Protein AF-A0A935I856-F1 (afdb_monomer_lite)

Structure (mmCIF, N/CA/C/O backbone):
data_AF-A0A935I856-F1
#
_entry.id   AF-A0A935I856-F1
#
loop_
_atom_site.group_PDB
_atom_site.id
_atom_site.type_symbol
_atom_site.label_atom_id
_atom_site.label_alt_id
_atom_site.label_comp_id
_atom_site.label_asym_id
_atom_site.label_entity_id
_atom_site.label_seq_id
_atom_site.pdbx_PDB_ins_code
_atom_site.Cartn_x
_atom_site.Cartn_y
_atom_site.Cartn_z
_atom_site.occupancy
_atom_site.B_iso_or_equiv
_atom_site.auth_seq_id
_atom_site.auth_comp_id
_atom_site.auth_asym_id
_atom_site.auth_atom_id
_atom_site.pdbx_PDB_model_num
ATOM 1 N N . MET A 1 1 ? -19.993 -9.931 14.550 1.00 61.91 1 MET A N 1
ATOM 2 C CA . MET A 1 1 ? -19.886 -9.521 13.126 1.00 61.91 1 MET A CA 1
ATOM 3 C C . MET A 1 1 ? -20.316 -8.081 12.845 1.00 61.91 1 MET A C 1
ATOM 5 O O . MET A 1 1 ? -19.544 -7.382 12.207 1.00 61.91 1 MET A O 1
ATOM 9 N N . LYS A 1 2 ? -21.487 -7.603 13.307 1.00 73.06 2 LYS A N 1
ATOM 10 C CA . LYS A 1 2 ? -21.987 -6.245 12.977 1.00 73.06 2 LYS A CA 1
ATOM 11 C C . LYS A 1 2 ? -21.008 -5.102 13.319 1.00 73.06 2 LYS A C 1
ATOM 13 O O . LYS A 1 2 ? -20.866 -4.180 12.529 1.00 73.06 2 LYS A O 1
ATOM 18 N N . ILE A 1 3 ? -20.292 -5.204 14.443 1.00 73.81 3 ILE A N 1
ATOM 19 C CA . ILE A 1 3 ? -19.313 -4.195 14.895 1.00 73.81 3 ILE A CA 1
ATOM 20 C C . ILE A 1 3 ? -18.098 -4.112 13.953 1.00 73.81 3 ILE A C 1
ATOM 22 O O . ILE A 1 3 ? -17.678 -3.019 13.595 1.00 73.81 3 ILE A O 1
ATOM 26 N N . LEU A 1 4 ? -17.578 -5.253 13.487 1.00 74.06 4 LEU A N 1
ATOM 27 C CA . LEU A 1 4 ? -16.423 -5.309 12.580 1.00 74.06 4 LEU A CA 1
ATOM 28 C C . LEU A 1 4 ? -16.731 -4.661 11.223 1.00 74.06 4 LEU A C 1
ATOM 30 O O . LEU A 1 4 ? -15.945 -3.871 10.716 1.00 74.06 4 LEU A O 1
ATOM 34 N N . ILE A 1 5 ? -17.918 -4.928 10.674 1.00 76.44 5 ILE A N 1
ATOM 35 C CA . ILE A 1 5 ? -18.375 -4.311 9.419 1.00 76.44 5 ILE A CA 1
ATOM 36 C C . ILE A 1 5 ? -18.589 -2.800 9.596 1.00 76.44 5 ILE A C 1
ATOM 38 O O . ILE A 1 5 ? -18.260 -2.024 8.702 1.00 76.44 5 ILE A O 1
ATOM 42 N N . ALA A 1 6 ? -19.108 -2.366 10.749 1.00 75.31 6 ALA A N 1
ATOM 43 C CA . ALA A 1 6 ? -19.283 -0.946 11.048 1.00 75.31 6 ALA A CA 1
ATOM 44 C C . ALA A 1 6 ? -17.940 -0.201 11.154 1.00 75.31 6 ALA A C 1
ATOM 46 O O . ALA A 1 6 ? -17.828 0.909 10.636 1.00 75.31 6 ALA A O 1
ATOM 47 N N . LEU A 1 7 ? -16.923 -0.824 11.761 1.00 74.62 7 LEU A N 1
ATOM 48 C CA . LEU A 1 7 ? -15.560 -0.285 11.839 1.00 74.62 7 LEU A CA 1
ATOM 49 C C . LEU A 1 7 ? -14.934 -0.133 10.449 1.00 74.62 7 LEU A C 1
ATOM 51 O O . LEU A 1 7 ? -14.500 0.960 10.102 1.00 74.62 7 LEU A O 1
ATOM 55 N N . ILE A 1 8 ? -14.992 -1.178 9.618 1.00 76.50 8 ILE A N 1
ATOM 56 C CA . ILE A 1 8 ? -14.474 -1.118 8.242 1.00 76.50 8 ILE A CA 1
ATOM 57 C C . ILE A 1 8 ? -15.195 -0.027 7.445 1.00 76.50 8 ILE A C 1
ATOM 59 O O . ILE A 1 8 ? -14.562 0.763 6.752 1.00 76.50 8 ILE A O 1
ATOM 63 N N . ARG A 1 9 ? -16.527 0.065 7.564 1.00 78.38 9 ARG A N 1
ATOM 64 C CA . ARG A 1 9 ? -17.304 1.100 6.870 1.00 78.38 9 ARG A CA 1
ATOM 65 C C . ARG A 1 9 ? -16.917 2.507 7.327 1.00 78.38 9 ARG A C 1
ATOM 67 O O . ARG A 1 9 ? -16.874 3.404 6.488 1.00 78.38 9 ARG A O 1
ATOM 74 N N . LYS A 1 10 ? -16.651 2.701 8.625 1.00 80.81 10 LYS A N 1
ATOM 75 C CA . LYS A 1 10 ? -16.148 3.973 9.161 1.00 80.81 10 LYS A CA 1
ATOM 76 C C . LYS A 1 10 ? -14.832 4.335 8.482 1.00 80.81 10 LYS A C 1
ATOM 78 O O . LYS A 1 10 ? -14.742 5.438 7.958 1.00 80.81 10 LYS A O 1
ATOM 83 N N . ASP A 1 11 ? -13.869 3.418 8.466 1.00 76.19 11 ASP A N 1
ATOM 84 C CA . ASP A 1 11 ? -12.533 3.674 7.916 1.00 76.19 11 ASP A CA 1
ATOM 85 C C . ASP A 1 11 ? -12.591 3.962 6.403 1.00 76.19 11 ASP A C 1
ATOM 87 O O . ASP A 1 11 ? -12.010 4.940 5.943 1.00 76.19 11 ASP A O 1
ATOM 91 N N . VAL A 1 12 ? -13.414 3.229 5.641 1.00 77.56 12 VAL A N 1
ATOM 92 C CA . VAL A 1 12 ? -13.645 3.500 4.206 1.00 77.56 12 VAL A CA 1
ATOM 93 C C . VAL A 1 12 ? -14.271 4.878 3.963 1.00 77.56 12 VAL A C 1
ATOM 95 O O . VAL A 1 12 ? -13.839 5.609 3.073 1.00 77.56 12 VAL A O 1
ATOM 98 N N . LEU A 1 13 ? -15.295 5.251 4.738 1.00 78.12 13 LEU A N 1
ATOM 99 C CA . LEU A 1 13 ? -15.918 6.577 4.634 1.00 78.12 13 LEU A CA 1
ATOM 100 C C . LEU A 1 13 ? -14.933 7.692 4.983 1.00 78.12 13 LEU A C 1
ATOM 102 O O . LEU A 1 13 ? -15.024 8.780 4.418 1.00 78.12 13 LEU A O 1
ATOM 106 N N . PHE A 1 14 ? -14.033 7.440 5.928 1.00 71.75 14 PHE A N 1
ATOM 107 C CA . PHE A 1 14 ? -13.046 8.417 6.359 1.00 71.75 14 PHE A CA 1
ATOM 108 C C . PHE A 1 14 ? -12.005 8.666 5.271 1.00 71.75 14 PHE A C 1
ATOM 110 O O . PHE A 1 14 ? -11.821 9.813 4.864 1.00 71.75 14 PHE A O 1
ATOM 117 N N . GLU A 1 15 ? -11.441 7.589 4.722 1.00 75.12 15 GLU A N 1
ATOM 118 C CA . GLU A 1 15 ? -10.492 7.642 3.609 1.00 75.12 15 GLU A CA 1
ATOM 119 C C . GLU A 1 15 ? -11.095 8.406 2.422 1.00 75.12 15 GLU A C 1
ATOM 121 O O . GLU A 1 15 ? -10.505 9.355 1.913 1.00 75.12 15 GLU A O 1
ATOM 126 N N . TRP A 1 16 ? -12.338 8.076 2.049 1.00 73.50 16 TRP A N 1
ATOM 127 C CA . TRP A 1 16 ? -13.034 8.730 0.938 1.00 73.50 16 TRP A CA 1
ATOM 128 C C . TRP A 1 16 ? -13.300 10.221 1.176 1.00 73.50 16 TRP A C 1
ATOM 130 O O . TRP A 1 16 ? -13.266 11.023 0.242 1.00 73.50 16 TRP A O 1
ATOM 14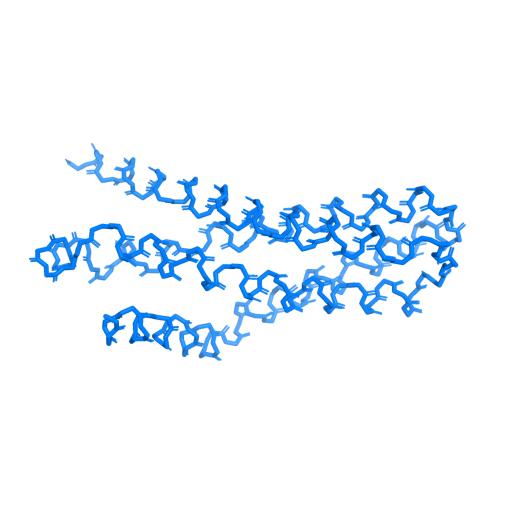0 N N . ARG A 1 17 ? -13.581 10.622 2.423 1.00 75.00 17 ARG A N 1
ATOM 141 C CA . ARG A 1 17 ? -13.775 12.040 2.769 1.00 75.00 17 ARG A CA 1
ATOM 142 C C . ARG A 1 17 ? -12.459 12.808 2.800 1.00 75.00 17 ARG A C 1
ATOM 144 O O . ARG A 1 17 ? -12.473 14.018 2.579 1.00 75.00 17 ARG A O 1
ATOM 151 N N . SER A 1 18 ? -11.341 12.129 3.029 1.00 69.88 18 SER A N 1
ATOM 152 C CA . SER A 1 18 ? -10.010 12.724 3.034 1.00 69.88 18 SER A CA 1
ATOM 153 C C . SER A 1 18 ? -9.384 12.744 1.635 1.00 69.88 18 SER A C 1
ATOM 155 O O . SER A 1 18 ? -8.297 12.218 1.392 1.00 69.88 18 SER A O 1
ATOM 157 N N . LEU A 1 19 ? -10.062 13.406 0.689 1.00 67.62 19 LEU A N 1
ATOM 158 C CA . LEU A 1 19 ? -9.598 13.537 -0.702 1.00 67.62 19 LEU A CA 1
ATOM 159 C C . LEU A 1 19 ? -8.172 14.100 -0.804 1.00 67.62 19 LEU A C 1
ATOM 161 O O . LEU A 1 19 ? -7.418 13.707 -1.690 1.00 67.62 19 LEU A O 1
ATOM 165 N N . TYR A 1 20 ? -7.777 14.970 0.130 1.00 71.19 20 TYR A N 1
ATOM 166 C CA . TYR A 1 20 ? -6.413 15.488 0.212 1.00 71.19 20 TYR A CA 1
ATOM 167 C C . TYR A 1 20 ? -5.380 14.371 0.442 1.00 71.19 20 TYR A C 1
ATOM 169 O O . TYR A 1 20 ? -4.360 14.317 -0.245 1.00 71.19 20 TYR A O 1
ATOM 177 N N . GLN A 1 21 ? -5.657 13.428 1.343 1.00 70.44 21 GLN A N 1
ATOM 178 C CA . GLN A 1 21 ? -4.727 12.343 1.666 1.00 70.44 21 GLN A CA 1
ATOM 179 C C . GLN A 1 21 ? -4.593 11.332 0.518 1.00 70.44 21 GLN A C 1
ATOM 181 O O . GLN A 1 21 ? -3.471 10.923 0.193 1.00 70.44 21 GLN A O 1
ATOM 186 N N . ILE A 1 22 ? -5.708 10.987 -0.137 1.00 76.56 22 ILE A N 1
ATOM 187 C CA . ILE A 1 22 ? -5.706 10.146 -1.344 1.00 76.56 22 ILE A CA 1
ATOM 188 C C . ILE A 1 22 ? -4.960 10.857 -2.480 1.00 76.56 22 ILE A C 1
ATOM 190 O O . ILE A 1 22 ? -4.157 10.233 -3.173 1.00 76.56 22 ILE A O 1
ATOM 194 N N . SER A 1 23 ? -5.165 12.167 -2.653 1.00 82.12 23 SER A N 1
ATOM 195 C CA . SER A 1 23 ? -4.476 12.934 -3.698 1.00 82.12 23 SER A CA 1
ATOM 196 C C . SER A 1 23 ? -2.954 12.935 -3.516 1.00 82.12 23 SER A C 1
ATOM 198 O O . SER A 1 23 ? -2.228 12.782 -4.497 1.00 82.12 23 SER A O 1
ATOM 200 N N . GLY A 1 24 ? -2.461 12.996 -2.272 1.00 84.31 24 GLY A N 1
ATOM 201 C CA . GLY A 1 24 ? -1.031 12.893 -1.971 1.00 84.31 24 GLY A CA 1
ATOM 202 C C . GLY A 1 24 ? -0.449 11.512 -2.288 1.00 84.31 24 GLY A C 1
ATOM 203 O O . GLY A 1 24 ? 0.648 11.420 -2.835 1.00 84.31 24 GLY A O 1
ATOM 204 N N . LEU A 1 25 ? -1.199 10.436 -2.017 1.00 85.88 25 LEU A N 1
ATOM 205 C CA . LEU A 1 25 ? -0.817 9.073 -2.410 1.00 85.88 25 LEU A CA 1
ATOM 206 C C . LEU A 1 25 ? -0.766 8.911 -3.932 1.00 85.88 25 LEU A C 1
ATOM 208 O O . LEU A 1 25 ? 0.189 8.343 -4.455 1.00 85.88 25 LEU A O 1
ATOM 212 N N . MET A 1 26 ? -1.757 9.441 -4.647 1.00 87.06 26 MET A N 1
ATOM 213 C CA . MET A 1 26 ? -1.774 9.405 -6.111 1.00 87.06 26 MET A CA 1
ATOM 214 C C . MET A 1 26 ? -0.614 10.199 -6.709 1.00 87.06 26 MET A C 1
ATOM 216 O O . MET A 1 26 ? 0.065 9.706 -7.608 1.00 87.06 26 MET A O 1
ATOM 220 N N . ALA A 1 27 ? -0.342 11.395 -6.181 1.00 89.31 27 ALA A N 1
ATOM 221 C CA . ALA A 1 27 ? 0.796 12.206 -6.599 1.00 89.31 27 ALA A CA 1
ATOM 222 C C . ALA A 1 27 ? 2.131 11.486 -6.347 1.00 89.31 27 ALA A C 1
ATOM 224 O O . ALA A 1 27 ? 3.005 11.511 -7.211 1.00 89.31 27 ALA A O 1
ATOM 225 N N . PHE A 1 28 ? 2.270 10.791 -5.212 1.00 90.31 28 PHE A N 1
ATOM 226 C CA . PHE A 1 28 ? 3.435 9.952 -4.924 1.00 90.31 28 PHE A CA 1
ATOM 227 C C . PH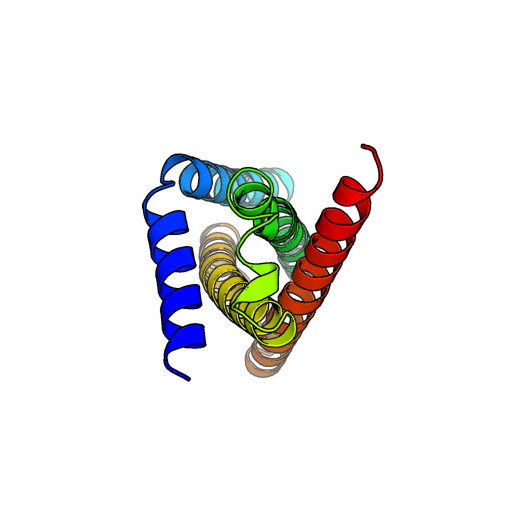E A 1 28 ? 3.594 8.820 -5.948 1.00 90.31 28 PHE A C 1
ATOM 229 O O . PHE A 1 28 ? 4.672 8.674 -6.521 1.00 90.31 28 PHE A O 1
ATOM 236 N N . LEU A 1 29 ? 2.528 8.055 -6.215 1.00 92.00 29 LEU A N 1
ATOM 237 C CA . LEU A 1 29 ? 2.556 6.933 -7.161 1.00 92.00 29 LEU A CA 1
ATOM 238 C C . LEU A 1 29 ? 2.924 7.388 -8.576 1.00 92.00 29 LEU A C 1
ATOM 240 O O . LEU A 1 29 ? 3.808 6.803 -9.202 1.00 92.00 29 LEU A O 1
ATOM 244 N N . LEU A 1 30 ? 2.280 8.452 -9.061 1.00 92.06 30 LEU A N 1
ATOM 245 C CA . LEU A 1 30 ? 2.560 9.025 -10.376 1.00 92.06 30 LEU A CA 1
ATOM 246 C C . LEU A 1 30 ? 3.971 9.608 -10.448 1.00 92.06 30 LEU A C 1
ATOM 248 O O . LEU A 1 30 ? 4.680 9.360 -11.419 1.00 92.06 30 LEU A O 1
ATOM 252 N N . GLY A 1 31 ? 4.395 10.345 -9.420 1.00 93.38 31 GLY A N 1
ATOM 253 C CA . GLY A 1 31 ? 5.716 10.964 -9.368 1.00 93.38 31 GLY A CA 1
ATOM 254 C C . GLY A 1 31 ? 6.836 9.929 -9.376 1.00 93.38 31 GLY A C 1
ATOM 255 O O . GLY A 1 31 ? 7.752 10.021 -10.189 1.00 93.38 31 GLY A O 1
ATOM 256 N N . VAL A 1 32 ? 6.740 8.905 -8.528 1.00 93.44 32 VAL A N 1
ATOM 257 C CA . VAL A 1 32 ? 7.728 7.821 -8.483 1.00 93.44 32 VAL A CA 1
ATOM 258 C C . VAL A 1 32 ? 7.746 7.026 -9.785 1.00 93.44 32 VAL A C 1
ATOM 260 O O . VAL A 1 32 ? 8.826 6.798 -10.327 1.00 93.44 32 VAL A O 1
ATOM 263 N N . ALA A 1 33 ? 6.587 6.640 -10.325 1.00 92.31 33 ALA A N 1
ATOM 264 C CA . ALA A 1 33 ? 6.539 5.906 -11.589 1.00 92.31 33 ALA A CA 1
ATOM 265 C C . ALA A 1 33 ? 7.125 6.726 -12.751 1.00 92.31 33 ALA A C 1
ATOM 267 O O . ALA A 1 33 ? 7.885 6.192 -13.558 1.00 92.31 33 ALA A O 1
ATOM 268 N N . TYR A 1 34 ? 6.829 8.028 -12.803 1.00 92.06 34 TYR A N 1
ATOM 269 C CA . TYR A 1 34 ? 7.382 8.933 -13.807 1.00 92.06 34 TYR A CA 1
ATOM 270 C C . TYR A 1 34 ? 8.899 9.097 -13.673 1.00 92.06 34 TYR A C 1
ATOM 272 O O . TYR A 1 34 ? 9.607 9.028 -14.674 1.00 92.06 34 TYR A O 1
ATOM 280 N N . LEU A 1 35 ? 9.417 9.274 -12.454 1.00 93.25 35 LEU A N 1
ATOM 281 C CA . LEU A 1 35 ? 10.862 9.360 -12.223 1.00 93.25 35 LEU A CA 1
ATOM 282 C C . LEU A 1 35 ? 11.566 8.076 -12.660 1.00 93.25 35 LEU A C 1
ATOM 284 O O . LEU A 1 35 ? 12.579 8.135 -13.353 1.00 93.25 35 LEU A O 1
ATOM 288 N N . ILE A 1 36 ? 11.013 6.916 -12.304 1.00 92.50 36 ILE A N 1
ATOM 289 C CA . ILE A 1 36 ? 11.569 5.627 -12.718 1.00 92.50 36 ILE A CA 1
ATOM 290 C C . ILE A 1 36 ? 11.581 5.521 -14.245 1.00 92.50 36 ILE A C 1
ATOM 292 O O . ILE A 1 36 ? 12.615 5.190 -14.818 1.00 92.50 36 ILE A O 1
ATOM 296 N N . TYR A 1 37 ? 10.478 5.857 -14.910 1.00 90.81 37 TYR A N 1
ATOM 297 C CA . TYR A 1 37 ? 10.418 5.891 -16.369 1.00 90.81 37 TYR A CA 1
ATOM 298 C C . TYR A 1 37 ? 11.488 6.814 -16.976 1.00 90.81 37 TYR A C 1
ATOM 300 O O . TYR A 1 37 ? 12.225 6.400 -17.871 1.00 90.81 37 TYR A O 1
ATOM 308 N N . PHE A 1 38 ? 11.618 8.035 -16.451 1.00 90.19 38 PHE A N 1
ATOM 309 C CA . PHE A 1 38 ? 12.543 9.045 -16.962 1.00 90.19 38 PHE A CA 1
ATOM 310 C C . PHE A 1 38 ? 14.015 8.627 -16.839 1.00 90.19 38 PHE A C 1
ATOM 312 O O . PHE A 1 38 ? 14.797 8.859 -17.758 1.00 90.19 38 PHE A O 1
ATOM 319 N N . PHE A 1 39 ? 14.398 8.007 -15.719 1.00 89.12 39 PHE A N 1
ATOM 320 C CA . PHE A 1 39 ? 15.795 7.649 -15.454 1.00 89.12 39 PHE A CA 1
ATOM 321 C C . PHE A 1 39 ? 16.194 6.263 -15.961 1.00 89.12 39 PHE A C 1
ATOM 323 O O . PHE A 1 39 ? 17.363 6.049 -16.276 1.00 89.12 39 PHE A O 1
ATOM 330 N N . VAL A 1 40 ? 15.261 5.311 -16.008 1.00 85.56 40 VAL A N 1
ATOM 331 C CA . VAL A 1 40 ? 15.576 3.903 -16.294 1.00 85.56 40 VAL A CA 1
ATOM 332 C C . VAL A 1 40 ? 15.372 3.557 -17.773 1.00 85.56 40 VAL A C 1
ATOM 334 O O . VAL A 1 40 ? 16.026 2.646 -18.282 1.00 85.56 40 VAL A O 1
ATOM 337 N N . GLY A 1 41 ? 14.515 4.286 -18.495 1.00 80.31 41 GLY A N 1
ATOM 338 C CA . GLY A 1 41 ? 14.264 4.047 -19.917 1.00 80.31 41 GLY A CA 1
ATOM 339 C C . GLY A 1 41 ? 13.638 2.671 -20.169 1.00 80.31 41 GLY A C 1
ATOM 340 O O . GLY A 1 41 ? 12.465 2.461 -19.876 1.00 80.31 41 GLY A O 1
ATOM 341 N N . SER A 1 42 ? 14.411 1.729 -20.724 1.00 80.94 42 SER A N 1
ATOM 342 C CA . SER A 1 42 ? 13.980 0.349 -21.022 1.00 80.94 42 SER A CA 1
ATOM 343 C C . SER A 1 42 ? 14.670 -0.666 -20.096 1.00 80.94 42 SER A C 1
ATOM 345 O O . SER A 1 42 ? 15.679 -1.259 -20.483 1.00 80.94 42 SER A O 1
ATOM 347 N N . PRO A 1 43 ? 14.171 -0.865 -18.861 1.00 84.94 43 PRO A N 1
ATOM 348 C CA . PRO A 1 43 ? 14.758 -1.819 -17.933 1.00 84.94 43 PRO A CA 1
ATOM 349 C C . PRO A 1 43 ? 14.609 -3.264 -18.401 1.00 84.94 43 PRO A C 1
ATOM 351 O O . PRO A 1 43 ? 13.610 -3.663 -18.998 1.00 84.94 43 PRO A O 1
ATOM 354 N N . ILE A 1 44 ? 15.581 -4.078 -17.999 1.00 88.50 44 ILE A N 1
ATOM 355 C CA . ILE A 1 44 ? 15.487 -5.537 -18.027 1.00 88.50 44 ILE A CA 1
ATOM 356 C C . ILE A 1 44 ? 14.411 -5.972 -17.012 1.00 88.50 44 ILE A C 1
ATOM 358 O O . ILE A 1 44 ? 14.162 -5.279 -16.020 1.00 88.50 44 ILE A O 1
ATOM 362 N N . LEU A 1 45 ? 13.791 -7.138 -17.227 1.00 87.88 45 LEU A N 1
ATOM 363 C CA . LEU A 1 45 ? 12.721 -7.680 -16.376 1.00 87.88 45 LEU A CA 1
ATOM 364 C C . LEU A 1 45 ? 13.078 -7.688 -14.878 1.00 87.88 45 LEU A C 1
ATOM 366 O O . LEU A 1 45 ? 12.230 -7.380 -14.045 1.00 87.88 45 LEU A O 1
ATOM 370 N N . GLU A 1 46 ? 14.326 -8.006 -14.530 1.00 89.19 46 GLU A N 1
ATOM 371 C CA . GLU A 1 46 ? 14.799 -8.035 -13.140 1.00 89.19 46 GLU A CA 1
ATOM 372 C C . GLU A 1 46 ? 14.736 -6.656 -12.475 1.00 89.19 46 GLU A C 1
ATOM 374 O O . GLU A 1 46 ? 14.212 -6.522 -11.368 1.00 89.19 46 GLU A O 1
ATOM 379 N N . THR A 1 47 ? 15.199 -5.620 -13.177 1.00 90.56 47 THR A N 1
ATOM 380 C CA . THR A 1 47 ? 15.176 -4.234 -12.699 1.00 90.56 47 THR A CA 1
ATOM 381 C C . THR A 1 47 ? 13.743 -3.740 -12.544 1.00 90.56 47 THR A C 1
ATOM 383 O O . THR A 1 47 ? 13.409 -3.148 -11.521 1.00 90.56 47 THR A O 1
ATOM 386 N N . TRP A 1 48 ? 12.871 -4.034 -13.516 1.00 91.44 48 TRP A N 1
ATOM 387 C CA . TRP A 1 48 ? 11.446 -3.696 -13.434 1.00 91.44 48 TRP A CA 1
ATOM 388 C C . TRP A 1 48 ? 10.794 -4.322 -12.195 1.00 91.44 48 TRP A C 1
ATOM 390 O O . TRP A 1 48 ? 10.097 -3.643 -11.439 1.00 91.44 48 TRP A O 1
ATOM 400 N N . ASN A 1 49 ? 11.081 -5.604 -11.954 1.00 91.44 49 ASN A N 1
ATOM 401 C CA . ASN A 1 49 ? 10.536 -6.354 -10.831 1.00 91.44 49 ASN A CA 1
ATOM 402 C C . ASN A 1 49 ? 11.012 -5.768 -9.494 1.00 91.44 49 ASN A C 1
ATOM 404 O O . ASN A 1 49 ? 10.196 -5.474 -8.623 1.00 91.44 49 ASN A O 1
ATOM 408 N N . LEU A 1 50 ? 12.320 -5.530 -9.351 1.00 93.12 50 LEU A N 1
ATOM 409 C CA . LEU A 1 50 ? 12.903 -4.916 -8.156 1.00 93.12 50 LEU A CA 1
ATOM 410 C C . LEU A 1 50 ? 12.269 -3.555 -7.855 1.00 93.12 50 LEU A C 1
ATOM 412 O O . LEU A 1 50 ? 11.873 -3.299 -6.717 1.00 93.12 50 LEU A O 1
ATOM 416 N N . LEU A 1 51 ? 12.145 -2.700 -8.872 1.00 93.38 51 LEU A N 1
ATOM 417 C CA . LEU A 1 51 ? 11.582 -1.360 -8.728 1.00 93.38 51 LEU A CA 1
ATOM 418 C C . LEU A 1 51 ? 10.118 -1.410 -8.300 1.00 93.38 51 LEU A C 1
ATOM 420 O O . LEU A 1 51 ? 9.738 -0.706 -7.367 1.00 93.38 51 LEU A O 1
ATOM 424 N N . PHE A 1 52 ? 9.312 -2.272 -8.920 1.00 93.00 52 PHE A N 1
ATOM 425 C CA . PHE A 1 52 ? 7.912 -2.433 -8.548 1.00 93.00 52 PHE A CA 1
ATOM 426 C C . PHE A 1 52 ? 7.754 -2.816 -7.067 1.00 93.00 52 PHE A C 1
ATOM 428 O O . PHE A 1 52 ? 7.030 -2.142 -6.328 1.00 93.00 52 PHE A O 1
ATOM 435 N N . TRP A 1 53 ? 8.459 -3.857 -6.608 1.00 94.31 53 TRP A N 1
ATOM 436 C CA . TRP A 1 53 ? 8.362 -4.312 -5.216 1.00 94.31 53 TRP A CA 1
ATOM 437 C C . TRP A 1 53 ? 8.892 -3.280 -4.221 1.00 94.31 53 TRP A C 1
ATOM 439 O O . TRP A 1 53 ? 8.341 -3.142 -3.129 1.00 94.31 53 TRP A O 1
ATOM 449 N N . LEU A 1 54 ? 9.927 -2.528 -4.597 1.00 94.56 54 LEU A N 1
ATOM 450 C CA . LEU A 1 54 ? 10.469 -1.454 -3.772 1.00 94.56 54 LEU A CA 1
ATOM 451 C C . LEU A 1 54 ? 9.445 -0.328 -3.595 1.00 94.56 54 LEU A C 1
ATOM 453 O O . LEU A 1 54 ? 9.187 0.094 -2.468 1.00 94.56 54 LEU A O 1
ATOM 457 N N . VAL A 1 55 ? 8.801 0.121 -4.675 1.00 94.25 55 VAL A N 1
ATOM 458 C CA . VAL A 1 55 ? 7.760 1.159 -4.592 1.00 94.25 55 VAL A CA 1
ATOM 459 C C . VAL A 1 55 ? 6.550 0.666 -3.796 1.00 94.25 55 VAL A C 1
ATOM 461 O O . VAL A 1 55 ? 6.023 1.411 -2.968 1.00 94.25 55 VAL A O 1
ATOM 464 N N . LEU A 1 56 ? 6.149 -0.596 -3.974 1.00 93.75 56 LEU A N 1
ATOM 465 C CA . LEU A 1 56 ? 5.090 -1.228 -3.183 1.00 93.75 56 LEU A CA 1
ATOM 466 C C . LEU A 1 56 ? 5.406 -1.218 -1.677 1.00 93.75 56 LEU A C 1
ATOM 468 O O . LEU A 1 56 ? 4.532 -0.947 -0.851 1.00 93.75 56 LEU A O 1
ATOM 472 N N . LEU A 1 57 ? 6.659 -1.486 -1.312 1.00 93.88 57 LEU A N 1
ATOM 473 C CA . LEU A 1 57 ? 7.118 -1.462 0.073 1.00 93.88 57 LEU A CA 1
ATOM 474 C C . LEU A 1 57 ? 6.973 -0.049 0.665 1.00 93.88 57 LEU A C 1
ATOM 476 O O . LEU A 1 57 ? 6.376 0.103 1.733 1.00 93.88 57 LEU A O 1
ATOM 480 N N . PHE A 1 58 ? 7.406 0.994 -0.049 1.00 92.12 58 PHE A N 1
ATOM 481 C CA . PHE A 1 58 ? 7.203 2.384 0.389 1.00 92.12 58 PHE A CA 1
ATOM 482 C C . PHE A 1 58 ? 5.724 2.770 0.480 1.00 92.12 58 PHE A C 1
ATOM 484 O O . PHE A 1 58 ? 5.314 3.412 1.448 1.00 92.12 58 PHE A O 1
ATOM 491 N N . LEU A 1 59 ? 4.904 2.339 -0.479 1.00 91.88 59 LEU A N 1
ATOM 492 C CA . LEU A 1 59 ? 3.458 2.541 -0.442 1.00 91.88 59 LEU A CA 1
ATOM 493 C C . LEU A 1 59 ? 2.843 1.944 0.833 1.00 91.88 59 LEU A C 1
ATOM 495 O O . LEU A 1 59 ? 2.017 2.589 1.479 1.00 91.88 59 LEU A O 1
ATOM 499 N N . SER A 1 60 ? 3.283 0.749 1.238 1.00 90.94 60 SER A N 1
ATOM 500 C CA . SER A 1 60 ? 2.807 0.120 2.473 1.00 90.94 60 SER A CA 1
ATOM 501 C C . SER A 1 60 ? 3.183 0.910 3.730 1.00 90.94 60 SER A C 1
ATOM 503 O O . SER A 1 60 ? 2.342 1.060 4.616 1.00 90.94 60 SER A O 1
ATOM 505 N N . PHE A 1 61 ? 4.382 1.505 3.780 1.00 88.00 61 PHE A N 1
ATOM 506 C CA . PHE A 1 61 ? 4.777 2.403 4.871 1.00 88.00 61 PHE A CA 1
ATOM 507 C C . PHE A 1 61 ? 3.883 3.641 4.946 1.00 88.00 61 PHE A C 1
ATOM 509 O O . PHE A 1 61 ? 3.440 4.009 6.033 1.00 88.00 61 PHE A O 1
ATOM 516 N N . PHE A 1 62 ? 3.580 4.253 3.798 1.00 85.75 62 PHE A N 1
ATOM 517 C CA . PHE A 1 62 ? 2.711 5.428 3.727 1.00 85.75 62 PHE A CA 1
ATOM 518 C C . PHE A 1 62 ? 1.291 5.161 4.234 1.00 85.75 62 PHE A C 1
ATOM 520 O O . PHE A 1 62 ? 0.675 6.067 4.793 1.00 85.75 62 PHE A O 1
ATOM 527 N N . ILE A 1 63 ? 0.760 3.956 4.014 1.00 83.94 63 ILE A N 1
ATOM 528 C CA . ILE A 1 63 ? -0.538 3.535 4.558 1.00 83.94 63 ILE A CA 1
ATOM 529 C C . ILE A 1 63 ? -0.399 3.267 6.063 1.00 83.94 63 ILE A C 1
ATOM 531 O O . ILE A 1 63 ? -1.190 3.770 6.861 1.00 83.94 63 ILE A O 1
ATOM 535 N N . GLY A 1 64 ? 0.637 2.516 6.452 1.00 81.88 64 GLY A N 1
ATOM 536 C CA . GLY A 1 64 ? 0.931 2.118 7.830 1.00 81.88 64 GLY A CA 1
ATOM 537 C C . GLY A 1 64 ? 1.045 3.280 8.810 1.00 81.88 64 GLY A C 1
ATOM 538 O O . GLY A 1 64 ? 0.468 3.219 9.894 1.00 81.88 64 GLY A O 1
ATOM 539 N N . SER A 1 65 ? 1.738 4.354 8.429 1.00 75.00 65 SER A N 1
ATOM 540 C CA . SER A 1 65 ? 1.932 5.518 9.303 1.00 75.00 65 SER A CA 1
ATOM 541 C C . SER A 1 65 ? 0.616 6.209 9.675 1.00 75.00 65 SER A C 1
ATOM 543 O O . SER A 1 65 ? 0.481 6.714 10.783 1.00 75.00 65 SER A O 1
ATOM 545 N N . ARG A 1 66 ? -0.380 6.176 8.783 1.00 72.00 66 ARG A N 1
ATOM 546 C CA . ARG A 1 66 ? -1.658 6.886 8.950 1.00 72.00 66 ARG A CA 1
ATOM 547 C C . ARG A 1 66 ? -2.726 6.075 9.672 1.00 72.00 66 ARG A C 1
ATOM 549 O O . ARG A 1 66 ? -3.646 6.645 10.250 1.00 72.00 66 ARG A O 1
ATOM 556 N N . LEU A 1 67 ? -2.588 4.748 9.695 1.00 70.56 67 LEU A N 1
ATOM 557 C CA . LEU A 1 67 ? -3.601 3.814 10.203 1.00 70.56 67 LEU A CA 1
ATOM 558 C C . LEU A 1 67 ? -4.078 4.095 11.640 1.00 70.56 67 LEU A C 1
ATOM 560 O O . LEU A 1 67 ? -5.182 3.678 11.995 1.00 70.56 67 LEU A O 1
ATOM 564 N N . PHE A 1 68 ? -3.270 4.766 12.468 1.00 64.56 68 PHE A N 1
ATOM 565 C CA . PHE A 1 68 ? -3.606 5.100 13.859 1.00 64.56 68 PHE A CA 1
ATOM 566 C C . PHE A 1 68 ? -3.436 6.584 14.224 1.00 64.56 68 PHE A C 1
ATOM 568 O O . PHE A 1 68 ? -3.825 6.962 15.331 1.00 64.56 68 PHE A O 1
ATOM 575 N N . GLU A 1 69 ? -2.923 7.432 13.324 1.00 60.78 69 GLU A N 1
ATOM 576 C CA . GLU A 1 69 ? -2.794 8.880 13.574 1.00 60.78 69 GLU A CA 1
ATOM 577 C C . GLU A 1 69 ? -4.158 9.533 13.843 1.00 60.78 69 GLU A C 1
ATOM 579 O O . GLU A 1 69 ? -4.284 10.383 14.724 1.00 60.78 69 GLU A O 1
ATOM 584 N N . GLU A 1 70 ? -5.213 9.080 13.162 1.00 53.12 70 GLU A N 1
ATOM 585 C CA . GLU A 1 70 ? -6.551 9.665 13.308 1.00 53.12 70 GLU A CA 1
ATOM 586 C C . GLU A 1 70 ? -7.321 9.156 14.544 1.00 53.12 70 GLU A C 1
ATOM 588 O O . GLU A 1 70 ? -8.165 9.874 15.089 1.00 53.12 70 GLU A O 1
ATOM 593 N N . ASP A 1 71 ? -7.001 7.963 15.061 1.00 53.56 71 ASP A N 1
ATOM 594 C CA . ASP A 1 71 ? -7.611 7.437 16.296 1.00 53.56 71 ASP A CA 1
ATOM 595 C C . ASP A 1 71 ? -6.928 7.990 17.566 1.00 53.56 71 ASP A C 1
ATOM 597 O O . ASP A 1 71 ? -7.543 8.018 18.642 1.00 53.56 71 ASP A O 1
ATOM 601 N N . ALA A 1 72 ? -5.686 8.483 17.450 1.00 51.03 72 ALA A N 1
ATOM 602 C CA . ALA A 1 72 ? -4.908 9.037 18.560 1.00 51.03 72 ALA A CA 1
ATOM 603 C C . ALA A 1 72 ? -5.536 10.302 19.177 1.00 51.03 72 ALA A C 1
ATOM 605 O O . ALA A 1 72 ? -5.376 10.535 20.376 1.00 51.03 72 ALA A O 1
ATOM 606 N N . ILE A 1 73 ? -6.282 11.089 18.391 1.00 47.59 73 ILE A N 1
ATOM 607 C CA . ILE A 1 73 ? -6.770 12.416 18.804 1.00 47.59 73 ILE A CA 1
ATOM 608 C C . ILE A 1 73 ? -8.171 12.364 19.442 1.00 47.59 73 ILE A C 1
ATOM 610 O O . ILE A 1 73 ? -8.504 13.237 20.241 1.00 47.59 73 ILE A O 1
ATOM 614 N N . ARG A 1 74 ? -9.013 11.358 19.140 1.00 46.16 74 ARG A N 1
ATOM 615 C CA . ARG A 1 74 ? -10.459 11.450 19.453 1.00 46.16 74 ARG A CA 1
ATOM 616 C C . ARG A 1 74 ? -11.069 10.327 20.298 1.00 46.16 74 ARG A C 1
ATOM 618 O O . ARG A 1 74 ? -12.161 10.529 20.819 1.00 46.16 74 ARG A O 1
ATOM 625 N N . TYR A 1 75 ? -10.400 9.179 20.481 1.00 50.50 75 TYR A N 1
ATOM 626 C CA . TYR A 1 75 ? -11.048 7.986 21.068 1.00 50.50 75 TYR A CA 1
ATOM 627 C C . TYR A 1 75 ? -10.232 7.181 22.096 1.00 50.50 75 TYR A C 1
ATOM 629 O O . TYR A 1 75 ? -10.682 6.113 22.521 1.00 50.50 75 TYR A O 1
ATOM 637 N N . LYS A 1 76 ? -9.082 7.690 22.564 1.00 50.19 76 LYS A N 1
ATOM 638 C CA . LYS A 1 76 ? -8.169 6.953 23.465 1.00 50.19 76 LYS A CA 1
ATOM 639 C C . LYS A 1 76 ? -8.795 6.472 24.788 1.00 50.19 76 LYS A C 1
ATOM 641 O O . LYS A 1 76 ? -8.345 5.461 25.312 1.00 50.19 76 LYS A O 1
ATOM 646 N N . SER A 1 77 ? -9.842 7.133 25.297 1.00 45.09 77 SER A N 1
ATOM 647 C CA . SER A 1 77 ? -10.471 6.766 26.583 1.00 45.09 77 SER A CA 1
ATOM 648 C C . SER A 1 77 ? -11.765 5.940 26.449 1.00 45.09 77 SER A C 1
ATOM 650 O O . SER A 1 77 ? -12.036 5.079 27.280 1.00 45.09 77 SER A O 1
ATOM 652 N N . TYR A 1 78 ? -12.548 6.124 25.375 1.00 43.16 78 TYR A N 1
ATOM 653 C CA . TYR A 1 78 ? -13.877 5.495 25.250 1.00 43.16 78 TYR A CA 1
ATOM 654 C C . TYR A 1 78 ? -13.878 4.147 24.506 1.00 43.16 78 TYR A C 1
ATOM 656 O O . TYR A 1 78 ? -14.675 3.271 24.837 1.00 43.16 78 TYR A O 1
ATOM 664 N N . LEU A 1 79 ? -12.989 3.930 23.522 1.00 50.44 79 LEU A N 1
ATOM 665 C CA . LEU A 1 79 ? -13.034 2.702 22.707 1.00 50.44 79 LEU A CA 1
ATOM 666 C C . LEU A 1 79 ? -12.505 1.459 23.444 1.00 50.44 79 LEU A C 1
ATOM 668 O O . LEU A 1 79 ? -12.972 0.352 23.181 1.00 50.44 79 LEU A O 1
ATOM 672 N N . HIS A 1 80 ? -11.590 1.646 24.403 1.00 50.16 80 HIS A N 1
ATOM 673 C CA . HIS A 1 80 ? -11.029 0.557 25.215 1.00 50.16 80 HIS A CA 1
ATOM 674 C C . HIS A 1 80 ? -12.057 -0.093 26.154 1.00 50.16 80 HIS A C 1
ATOM 676 O O . HIS A 1 80 ? -11.852 -1.223 26.586 1.00 50.16 80 HIS A O 1
ATOM 682 N N . GLN A 1 81 ? -13.161 0.598 26.460 1.00 47.62 81 GLN A N 1
ATOM 683 C CA . GLN A 1 81 ? -14.186 0.102 27.382 1.00 47.62 81 GLN A CA 1
ATOM 684 C C . GLN A 1 81 ? -15.335 -0.637 26.681 1.00 47.62 81 GLN A C 1
ATOM 686 O O . GLN A 1 81 ? -16.031 -1.414 27.326 1.00 47.62 81 GLN A O 1
ATOM 691 N N . MET A 1 82 ? -15.540 -0.430 25.373 1.00 53.06 82 MET A N 1
ATOM 692 C CA . MET A 1 82 ? -16.708 -0.969 24.653 1.00 53.06 82 MET A CA 1
ATOM 693 C C . MET A 1 82 ? -16.369 -1.972 23.538 1.00 53.06 82 MET A C 1
ATOM 695 O O . MET A 1 82 ? -17.259 -2.702 23.101 1.00 53.06 82 MET A O 1
ATOM 699 N N . VAL A 1 83 ? -15.116 -2.043 23.064 1.00 59.78 83 VAL A N 1
ATOM 700 C CA . VAL A 1 83 ? -14.721 -2.916 21.941 1.00 59.78 83 VAL A CA 1
ATOM 701 C C . VAL A 1 83 ? -13.427 -3.666 22.258 1.00 59.78 83 VAL A C 1
ATOM 703 O O . VAL A 1 83 ? -12.432 -3.074 22.663 1.00 59.78 83 VAL A O 1
ATOM 706 N N . SER A 1 84 ? -13.414 -4.985 22.035 1.00 69.06 84 SER A N 1
ATOM 707 C CA . SER A 1 84 ? -12.217 -5.807 22.251 1.00 69.06 84 SER A CA 1
ATOM 708 C C . SER A 1 84 ? -11.057 -5.358 21.335 1.00 69.06 84 SER A C 1
ATOM 710 O O . SER A 1 84 ? -11.283 -5.257 20.122 1.00 69.06 84 SER A O 1
ATOM 712 N N . PRO A 1 85 ? -9.818 -5.195 21.844 1.00 68.31 85 PRO A N 1
ATOM 713 C CA . PRO A 1 85 ? -8.647 -4.781 21.056 1.00 68.31 85 PRO A CA 1
ATOM 714 C C . PRO A 1 85 ? -8.390 -5.649 19.815 1.00 68.31 85 PRO A C 1
ATOM 716 O O . PRO A 1 85 ? -7.990 -5.150 18.766 1.00 68.31 85 PRO A O 1
ATOM 719 N N . VAL A 1 86 ? -8.701 -6.946 19.909 1.00 75.12 86 VAL A N 1
ATOM 720 C CA . VAL A 1 86 ? -8.558 -7.913 18.811 1.00 75.12 86 VAL A CA 1
ATOM 721 C C . VAL A 1 86 ? -9.445 -7.556 17.615 1.00 75.12 86 VAL A C 1
ATOM 723 O O . VAL A 1 86 ? -8.998 -7.635 16.476 1.00 75.12 86 VAL A O 1
ATOM 726 N N . GLN A 1 87 ? -10.689 -7.121 17.847 1.00 75.56 87 GLN A N 1
ATOM 727 C CA . GLN A 1 87 ? -11.617 -6.764 16.763 1.00 75.56 87 GLN A CA 1
ATOM 728 C C . GLN A 1 87 ? -11.208 -5.473 16.045 1.00 75.56 87 GLN A C 1
ATOM 730 O O . GLN A 1 87 ? -11.405 -5.368 14.836 1.00 75.56 87 GLN A O 1
ATOM 735 N N . LEU A 1 88 ? -10.614 -4.519 16.768 1.00 76.06 88 LEU A N 1
ATOM 736 C CA . LEU A 1 88 ? -10.067 -3.291 16.185 1.00 76.06 88 LEU A CA 1
ATOM 737 C C . LEU A 1 88 ? -8.849 -3.581 15.311 1.00 76.06 88 LEU A C 1
ATOM 739 O O . LEU A 1 88 ? -8.777 -3.099 14.183 1.00 76.06 88 LEU A O 1
ATOM 743 N N . PHE A 1 89 ? -7.930 -4.412 15.807 1.00 81.38 89 PHE A N 1
ATOM 744 C CA . PHE A 1 89 ? -6.772 -4.845 15.032 1.00 81.38 89 PHE A CA 1
ATOM 745 C C . PHE A 1 89 ? -7.198 -5.569 13.748 1.00 81.38 89 PHE A C 1
ATOM 747 O O . PHE A 1 89 ? -6.756 -5.200 12.662 1.00 81.38 89 PHE A O 1
ATOM 754 N N . LEU A 1 90 ? -8.113 -6.541 13.850 1.00 83.31 90 LEU A N 1
ATOM 755 C CA . LEU A 1 90 ? -8.580 -7.304 12.689 1.00 83.31 90 LEU A CA 1
ATOM 756 C C . LEU A 1 90 ? -9.247 -6.406 11.635 1.00 83.31 90 LEU A C 1
ATOM 758 O O . LEU A 1 90 ? -8.992 -6.567 10.444 1.00 83.31 90 LEU A O 1
ATOM 762 N N . ALA A 1 91 ? -10.077 -5.450 12.066 1.00 82.88 91 ALA A N 1
ATOM 763 C CA . ALA A 1 91 ? -10.724 -4.502 11.160 1.00 82.88 91 ALA A CA 1
ATOM 764 C C . ALA A 1 91 ? -9.693 -3.653 10.398 1.00 82.88 91 ALA A C 1
ATOM 766 O O . ALA A 1 91 ? -9.797 -3.515 9.179 1.00 82.88 91 ALA A O 1
ATOM 767 N N . LYS A 1 92 ? -8.662 -3.161 11.096 1.00 85.00 92 LYS A N 1
ATOM 768 C CA . LYS A 1 92 ? -7.587 -2.361 10.497 1.00 85.00 92 LYS A CA 1
ATOM 769 C C . LYS A 1 92 ? -6.712 -3.157 9.535 1.00 85.00 92 LYS A C 1
ATOM 771 O O . LYS A 1 92 ? -6.389 -2.644 8.470 1.00 85.00 92 LYS A O 1
ATOM 776 N N . VAL A 1 93 ? -6.391 -4.412 9.855 1.00 88.94 93 VAL A N 1
ATOM 777 C CA . VAL A 1 93 ? -5.655 -5.297 8.935 1.00 88.94 93 VAL A CA 1
ATOM 778 C C . VAL A 1 93 ? -6.447 -5.512 7.646 1.00 88.94 93 VAL A C 1
ATOM 780 O O . VAL A 1 93 ? -5.890 -5.372 6.562 1.00 88.94 93 VAL A O 1
ATOM 783 N N . ILE A 1 94 ? -7.748 -5.810 7.746 1.00 89.00 94 ILE A N 1
ATOM 784 C CA . ILE A 1 94 ? -8.610 -6.026 6.573 1.00 89.00 94 ILE A CA 1
ATOM 785 C C . ILE A 1 94 ? -8.697 -4.755 5.722 1.00 89.00 94 ILE A C 1
ATOM 787 O O . ILE A 1 94 ? -8.563 -4.822 4.500 1.00 89.00 94 ILE A O 1
ATOM 791 N N . PHE A 1 95 ? -8.893 -3.599 6.361 1.00 87.81 95 PHE A N 1
ATOM 792 C CA . PHE A 1 95 ? -8.928 -2.312 5.673 1.00 87.81 95 PHE A CA 1
ATOM 793 C C . PHE A 1 95 ? -7.596 -2.004 4.974 1.00 87.81 95 PHE A C 1
ATOM 795 O O . PHE A 1 95 ? -7.586 -1.717 3.779 1.00 87.81 95 PHE A O 1
ATOM 802 N N . SER A 1 96 ? -6.475 -2.136 5.690 1.00 89.12 96 SER A N 1
ATOM 803 C CA . SER A 1 96 ? -5.128 -1.912 5.155 1.00 89.12 96 SER A CA 1
ATOM 804 C C . SER A 1 96 ? -4.828 -2.830 3.974 1.00 89.12 96 SER A C 1
ATOM 806 O O . SER A 1 96 ? -4.347 -2.364 2.945 1.00 89.12 96 SER A O 1
ATOM 808 N N . PHE A 1 97 ? -5.175 -4.113 4.085 1.00 91.94 97 PHE A N 1
ATOM 809 C CA . PHE A 1 97 ? -4.999 -5.083 3.010 1.00 91.94 97 PHE A CA 1
ATOM 810 C C . PHE A 1 97 ? -5.785 -4.694 1.757 1.00 91.94 97 PHE A C 1
ATOM 812 O O . PHE A 1 97 ? -5.233 -4.706 0.656 1.00 91.94 97 PHE A O 1
ATOM 819 N N . PHE A 1 98 ? -7.056 -4.316 1.911 1.00 91.00 98 PHE A N 1
ATOM 820 C CA . PHE A 1 98 ? -7.885 -3.918 0.778 1.00 91.00 98 PHE A CA 1
ATOM 821 C C . PHE A 1 98 ? -7.367 -2.632 0.123 1.00 91.00 98 PHE A C 1
ATOM 823 O O . PHE A 1 98 ? -7.203 -2.587 -1.096 1.00 91.00 98 PHE A O 1
ATOM 830 N N . LEU A 1 99 ? -7.038 -1.614 0.924 1.00 88.81 99 LEU A N 1
ATOM 831 C CA . LEU A 1 99 ? -6.506 -0.344 0.432 1.00 88.81 99 LEU A CA 1
ATOM 832 C C . LEU A 1 99 ? -5.165 -0.533 -0.292 1.00 88.81 99 LEU A C 1
ATOM 834 O O . LEU A 1 99 ? -4.990 -0.040 -1.407 1.00 88.81 99 LEU A O 1
ATOM 838 N N . LEU A 1 100 ? -4.241 -1.295 0.304 1.00 91.69 100 LEU A N 1
ATOM 839 C CA . LEU A 1 100 ? -2.943 -1.600 -0.294 1.00 91.69 100 LEU A CA 1
ATOM 840 C C . LEU A 1 100 ? -3.103 -2.408 -1.589 1.00 91.69 100 LEU A C 1
ATOM 842 O O . LEU A 1 100 ? -2.416 -2.117 -2.563 1.00 91.69 100 LEU A O 1
ATOM 846 N N . THR A 1 101 ? -4.052 -3.348 -1.649 1.00 93.19 101 THR A N 1
ATOM 847 C CA . THR A 1 101 ? -4.352 -4.118 -2.870 1.00 93.19 101 THR A CA 1
ATOM 848 C C . THR A 1 101 ? -4.869 -3.215 -3.993 1.00 93.19 101 THR A C 1
ATOM 850 O O . THR A 1 101 ? -4.399 -3.301 -5.124 1.00 93.19 101 THR A O 1
ATOM 853 N N . VAL A 1 102 ? -5.804 -2.305 -3.701 1.00 92.06 102 VAL A N 1
ATOM 854 C CA . VAL 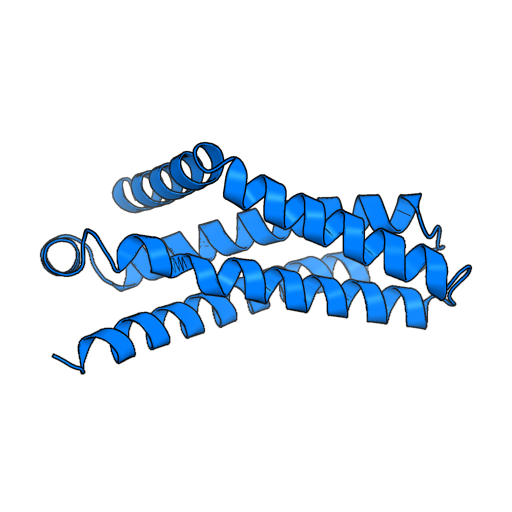A 1 102 ? -6.338 -1.369 -4.707 1.00 92.06 102 VAL A CA 1
ATOM 855 C C . VAL A 1 102 ? -5.235 -0.455 -5.246 1.00 92.06 102 VAL A C 1
ATOM 857 O O . VAL A 1 102 ? -5.083 -0.311 -6.461 1.00 92.06 102 VAL A O 1
ATOM 860 N N . LEU A 1 103 ? -4.433 0.136 -4.357 1.00 91.44 103 LEU A N 1
ATOM 861 C CA . LEU A 1 103 ? -3.360 1.048 -4.754 1.00 91.44 103 LEU A CA 1
ATOM 862 C C . LEU A 1 103 ? -2.223 0.329 -5.485 1.00 91.44 103 LEU A C 1
ATOM 864 O O . LEU A 1 103 ? -1.627 0.894 -6.398 1.00 91.44 103 LEU A O 1
ATOM 868 N N . SER A 1 104 ? -1.935 -0.920 -5.130 1.00 92.94 104 SER A N 1
ATOM 869 C CA . SER A 1 104 ? -0.894 -1.709 -5.785 1.00 92.94 104 SER A CA 1
ATOM 870 C C . SER A 1 104 ? -1.299 -2.206 -7.173 1.00 92.94 104 SER A C 1
ATOM 872 O O . SER A 1 104 ? -0.460 -2.216 -8.073 1.00 92.94 104 SER A O 1
ATOM 874 N N . VAL A 1 105 ? -2.579 -2.519 -7.399 1.00 93.75 105 VAL A N 1
ATOM 875 C CA . VAL A 1 105 ? -3.123 -2.762 -8.751 1.00 93.75 105 VAL A CA 1
ATOM 876 C C . VAL A 1 105 ? -3.028 -1.500 -9.612 1.00 93.75 105 VAL A C 1
ATOM 878 O O . VAL A 1 105 ? -2.665 -1.570 -10.790 1.00 93.75 105 VAL A O 1
ATOM 881 N N . LEU A 1 106 ? -3.309 -0.334 -9.030 1.00 93.50 106 LEU A N 1
ATOM 882 C CA . LEU A 1 106 ? -3.175 0.945 -9.724 1.00 93.50 106 LEU A CA 1
ATOM 883 C C . LEU A 1 106 ? -1.706 1.255 -10.058 1.00 93.50 106 LEU A C 1
ATOM 885 O O . LEU A 1 106 ? -1.404 1.585 -11.202 1.00 93.50 106 LEU A O 1
ATOM 889 N N . LEU A 1 107 ? -0.787 1.058 -9.107 1.00 93.50 107 LEU A N 1
ATOM 890 C CA . LEU A 1 107 ? 0.661 1.164 -9.325 1.00 93.50 107 LEU A CA 1
ATOM 891 C C . LEU A 1 107 ? 1.129 0.238 -10.453 1.00 93.50 107 LEU A C 1
ATOM 893 O O . LEU A 1 107 ? 1.853 0.676 -11.344 1.00 93.50 107 LEU A O 1
ATOM 897 N N . PHE A 1 108 ? 0.696 -1.023 -10.435 1.00 93.00 108 PHE A N 1
ATOM 898 C CA . PHE A 1 108 ? 1.024 -2.006 -11.466 1.00 93.00 108 PHE A CA 1
ATOM 899 C C . PHE A 1 108 ? 0.532 -1.566 -12.849 1.00 93.00 108 PHE A C 1
ATOM 901 O O . PHE A 1 108 ? 1.276 -1.643 -13.824 1.00 93.00 108 PHE A O 1
ATOM 908 N N . SER A 1 109 ? -0.690 -1.032 -12.925 1.00 92.69 109 SER A N 1
ATOM 909 C CA . SER A 1 109 ? -1.266 -0.511 -14.170 1.00 92.69 109 SER A CA 1
ATOM 910 C C . SER A 1 109 ? -0.456 0.666 -14.721 1.00 92.69 109 SER A C 1
ATOM 912 O O . SER A 1 109 ? -0.145 0.696 -15.909 1.00 92.69 109 SER A O 1
ATOM 914 N N . ILE A 1 110 ? -0.054 1.605 -13.858 1.00 92.62 110 ILE A N 1
ATOM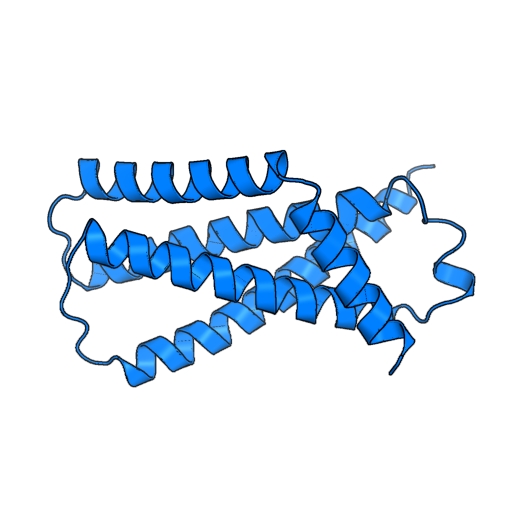 915 C CA . ILE A 1 110 ? 0.814 2.732 -14.232 1.00 92.62 110 ILE A CA 1
ATOM 916 C C . ILE A 1 110 ? 2.169 2.212 -14.734 1.00 92.62 110 ILE A C 1
ATOM 918 O O . ILE A 1 110 ? 2.632 2.631 -15.793 1.00 92.62 110 ILE A O 1
ATOM 922 N N . PHE A 1 111 ? 2.785 1.268 -14.018 1.00 91.25 111 PHE A N 1
ATOM 923 C CA . PHE A 1 111 ? 4.071 0.681 -14.404 1.00 91.25 111 PHE A CA 1
ATOM 924 C C . PHE A 1 111 ? 4.018 -0.016 -15.764 1.00 91.25 111 PHE A C 1
ATOM 926 O O . PHE A 1 111 ? 4.941 0.157 -16.553 1.00 91.25 111 PHE A O 1
ATOM 933 N N . LEU A 1 112 ? 2.951 -0.764 -16.063 1.00 90.00 112 LEU A N 1
ATOM 934 C CA . LEU A 1 112 ? 2.784 -1.411 -17.368 1.00 90.00 112 LEU A CA 1
ATOM 935 C C . LEU A 1 112 ? 2.632 -0.405 -18.515 1.00 90.00 112 LEU A C 1
ATOM 937 O O . LEU A 1 112 ? 3.138 -0.658 -19.605 1.00 90.00 112 LEU A O 1
ATOM 941 N N . ILE A 1 113 ? 1.941 0.717 -18.280 1.00 90.88 113 ILE A N 1
ATOM 942 C CA . ILE A 1 113 ? 1.732 1.760 -19.296 1.00 90.88 113 ILE A CA 1
ATOM 943 C C . ILE A 1 113 ? 3.031 2.521 -19.573 1.00 90.88 113 ILE A C 1
ATOM 945 O O . ILE A 1 113 ? 3.360 2.758 -20.733 1.00 90.88 113 ILE A O 1
ATOM 949 N N . LEU A 1 114 ? 3.758 2.925 -18.527 1.00 89.69 114 LEU A N 1
ATOM 950 C CA . LEU A 1 114 ? 4.984 3.710 -18.690 1.00 89.69 114 LEU A CA 1
ATOM 951 C C . LEU A 1 114 ? 6.168 2.839 -19.122 1.00 89.69 114 LEU A C 1
ATOM 953 O O . LEU A 1 114 ? 6.998 3.279 -19.911 1.00 89.69 114 LEU A O 1
ATOM 957 N N . ILE A 1 115 ? 6.268 1.620 -18.591 1.00 88.12 115 ILE A N 1
ATOM 958 C CA . ILE A 1 115 ? 7.433 0.747 -18.744 1.00 88.12 115 ILE A CA 1
ATOM 959 C C . ILE A 1 115 ? 6.950 -0.647 -19.170 1.00 88.12 115 ILE A C 1
ATOM 961 O O . ILE A 1 115 ? 6.848 -1.557 -18.337 1.00 88.12 115 ILE A O 1
ATOM 965 N N . PRO A 1 116 ? 6.610 -0.827 -20.459 1.00 84.12 116 PRO A N 1
ATOM 966 C CA . PRO A 1 116 ? 6.078 -2.089 -20.948 1.00 84.12 116 PRO A CA 1
ATOM 967 C C . PRO A 1 116 ? 7.131 -3.197 -20.841 1.00 84.12 116 PRO A C 1
ATOM 969 O O . PRO A 1 116 ? 8.265 -3.046 -21.294 1.00 84.12 116 PRO A O 1
ATOM 972 N N . VAL A 1 117 ? 6.747 -4.335 -20.257 1.00 84.19 117 VAL A N 1
ATOM 973 C CA . VAL A 1 117 ? 7.618 -5.507 -20.097 1.00 84.19 117 VAL A CA 1
ATOM 974 C C . VAL A 1 117 ? 6.833 -6.805 -20.291 1.00 84.19 117 VAL A C 1
ATOM 976 O O . VAL A 1 117 ? 5.646 -6.893 -19.976 1.00 84.19 117 VAL A O 1
ATOM 979 N N . THR A 1 118 ? 7.496 -7.843 -20.797 1.00 80.50 118 THR A N 1
ATOM 980 C CA . THR A 1 118 ? 6.909 -9.176 -20.980 1.00 80.50 118 THR A CA 1
ATOM 981 C C . THR A 1 118 ? 7.112 -10.035 -19.733 1.00 80.50 118 THR A C 1
ATOM 983 O O . THR A 1 118 ? 8.198 -10.576 -19.497 1.00 80.50 118 THR A O 1
ATOM 986 N N . ILE A 1 119 ? 6.059 -10.187 -18.931 1.00 77.69 119 ILE A N 1
ATOM 987 C CA . ILE A 1 119 ? 6.070 -11.035 -17.734 1.00 77.69 119 ILE A CA 1
ATOM 988 C C . ILE A 1 119 ? 5.826 -12.491 -18.157 1.00 77.69 119 ILE A C 1
ATOM 990 O O . IL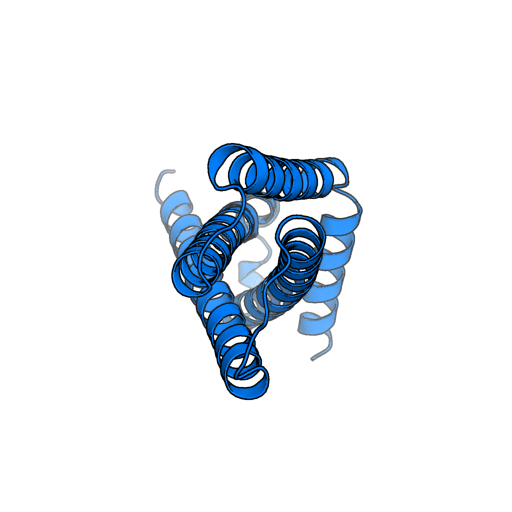E A 1 119 ? 4.737 -12.835 -18.602 1.00 77.69 119 ILE A O 1
ATOM 994 N N . HIS A 1 120 ? 6.833 -13.355 -18.003 1.00 76.81 120 HIS A N 1
ATOM 995 C CA . HIS A 1 120 ? 6.744 -14.764 -18.420 1.00 76.81 120 HIS A CA 1
ATOM 996 C C . HIS A 1 120 ? 5.884 -15.628 -17.478 1.00 76.81 120 HIS A C 1
ATOM 998 O O . HIS A 1 120 ? 5.145 -16.494 -17.935 1.00 76.81 120 HIS A O 1
ATOM 1004 N N . SER A 1 121 ? 5.944 -15.383 -16.164 1.00 84.62 121 SER A N 1
ATOM 1005 C CA . SER A 1 121 ? 5.309 -16.234 -15.142 1.00 84.62 121 SER A CA 1
ATOM 1006 C C . SER A 1 121 ? 4.230 -15.483 -14.362 1.00 84.62 121 SER A C 1
ATOM 1008 O O . SER A 1 121 ? 4.370 -15.236 -13.163 1.00 84.62 121 SER A O 1
ATOM 1010 N N . TRP A 1 122 ? 3.142 -15.122 -15.048 1.00 85.44 122 TRP A N 1
ATOM 1011 C CA . TRP A 1 122 ? 2.060 -14.302 -14.484 1.00 85.44 122 TRP A CA 1
ATOM 1012 C C . TRP A 1 122 ? 1.446 -14.889 -13.204 1.00 85.44 122 TRP A C 1
ATOM 1014 O O . TRP A 1 122 ? 1.219 -14.172 -12.232 1.00 85.44 122 TRP A O 1
ATOM 1024 N N . PHE A 1 123 ? 1.226 -16.207 -13.174 1.00 88.56 123 PHE A N 1
ATOM 1025 C CA . PHE A 1 123 ? 0.600 -16.881 -12.033 1.00 88.56 123 PHE A CA 1
ATOM 1026 C C . PHE A 1 123 ? 1.439 -16.769 -10.753 1.00 88.56 123 PHE A C 1
ATOM 1028 O O . PHE A 1 123 ? 0.939 -16.327 -9.720 1.00 88.56 123 PHE A O 1
ATOM 1035 N N . ASN A 1 124 ? 2.732 -17.100 -10.833 1.00 88.81 124 ASN A N 1
ATOM 1036 C CA . ASN A 1 124 ? 3.638 -17.033 -9.684 1.00 88.81 124 ASN A CA 1
ATOM 1037 C C . ASN A 1 124 ? 3.764 -15.600 -9.161 1.00 88.81 124 ASN A C 1
ATOM 1039 O O . ASN A 1 124 ? 3.763 -15.379 -7.951 1.00 88.81 124 ASN A O 1
ATOM 1043 N N . TRP A 1 125 ? 3.825 -14.624 -10.070 1.00 89.69 125 TRP A N 1
ATOM 1044 C CA . TRP A 1 125 ? 3.886 -13.214 -9.708 1.00 89.69 125 TRP A CA 1
ATOM 1045 C C . TRP A 1 125 ? 2.619 -12.763 -8.967 1.00 89.69 125 TRP A C 1
ATOM 1047 O O . TRP A 1 125 ? 2.718 -12.121 -7.926 1.00 89.69 125 TRP A O 1
ATOM 1057 N N . MET A 1 126 ? 1.433 -13.170 -9.434 1.00 90.00 126 MET A N 1
ATOM 1058 C CA . MET A 1 126 ? 0.156 -12.816 -8.803 1.00 90.00 126 MET A CA 1
ATOM 1059 C C . MET A 1 126 ? -0.012 -13.445 -7.411 1.00 90.00 126 MET A C 1
ATOM 1061 O O . MET A 1 126 ? -0.508 -12.795 -6.492 1.00 90.00 126 MET A O 1
ATOM 1065 N N . VAL A 1 127 ? 0.445 -14.687 -7.222 1.00 93.38 127 VAL A N 1
ATOM 1066 C CA . VAL A 1 127 ? 0.446 -15.343 -5.902 1.00 93.38 127 VAL A CA 1
ATOM 1067 C C . VAL A 1 127 ? 1.374 -14.608 -4.932 1.00 93.38 127 VAL A C 1
ATOM 1069 O O . VAL A 1 127 ? 0.957 -14.272 -3.822 1.00 93.38 127 VAL A O 1
ATOM 1072 N N . LEU A 1 128 ? 2.603 -14.297 -5.359 1.00 93.38 128 LEU A N 1
ATOM 1073 C CA . LEU A 1 128 ? 3.553 -13.520 -4.554 1.00 93.38 128 LEU A CA 1
ATOM 1074 C C . LEU A 1 128 ? 3.008 -12.133 -4.217 1.00 93.38 128 LEU A C 1
ATOM 1076 O O . LEU A 1 128 ? 3.136 -11.683 -3.082 1.00 93.38 128 LEU A O 1
ATOM 1080 N N . PHE A 1 129 ? 2.346 -11.488 -5.174 1.00 93.56 129 PHE A N 1
ATOM 1081 C CA . PHE A 1 129 ? 1.712 -10.193 -4.989 1.00 93.56 129 PHE A CA 1
ATOM 1082 C C . PHE A 1 129 ? 0.664 -10.224 -3.877 1.00 93.56 129 PHE A C 1
ATOM 1084 O O . PHE A 1 129 ? 0.715 -9.392 -2.971 1.00 93.56 129 PHE A O 1
ATOM 1091 N N . ILE A 1 130 ? -0.249 -11.197 -3.888 1.00 93.25 130 ILE A N 1
ATOM 1092 C CA . ILE A 1 130 ? -1.296 -11.312 -2.861 1.00 93.25 130 ILE A CA 1
ATOM 1093 C C . ILE A 1 130 ? -0.685 -11.605 -1.485 1.00 93.25 130 ILE A C 1
ATOM 1095 O O . ILE A 1 130 ? -1.047 -10.954 -0.501 1.00 93.25 130 ILE A O 1
ATOM 1099 N N . ILE A 1 131 ? 0.263 -12.547 -1.414 1.00 94.81 131 ILE A N 1
ATOM 1100 C CA . ILE A 1 131 ? 0.932 -12.919 -0.158 1.00 94.81 131 ILE A CA 1
ATOM 1101 C C . ILE A 1 131 ? 1.675 -11.718 0.428 1.00 94.81 131 ILE A C 1
ATOM 1103 O O . ILE A 1 131 ? 1.560 -11.446 1.624 1.00 94.81 131 ILE A O 1
ATOM 1107 N N . LEU A 1 132 ? 2.407 -10.977 -0.404 1.00 94.06 132 LEU A N 1
ATOM 1108 C CA . LEU A 1 132 ? 3.171 -9.822 0.045 1.00 94.06 132 LEU A CA 1
ATOM 1109 C C . LEU A 1 132 ? 2.256 -8.683 0.502 1.00 94.06 132 LEU A C 1
ATOM 1111 O O . LEU A 1 132 ? 2.504 -8.112 1.560 1.00 94.06 132 LEU A O 1
ATOM 1115 N N . ASN A 1 133 ? 1.181 -8.384 -0.234 1.00 93.38 133 ASN A N 1
ATOM 1116 C CA . ASN A 1 133 ? 0.192 -7.385 0.185 1.00 93.38 133 ASN A CA 1
ATOM 1117 C C . ASN A 1 133 ? -0.395 -7.733 1.561 1.00 93.38 133 ASN A C 1
ATOM 1119 O O . ASN A 1 133 ? -0.495 -6.867 2.430 1.00 93.38 133 ASN A O 1
ATOM 1123 N N . PHE A 1 134 ? -0.737 -9.004 1.785 1.00 93.69 134 PHE A N 1
ATOM 1124 C CA . PHE A 1 134 ? -1.236 -9.463 3.078 1.00 93.69 134 PHE A CA 1
ATOM 1125 C C . PHE A 1 134 ? -0.181 -9.329 4.184 1.00 93.69 134 PHE A C 1
ATOM 1127 O O . PHE A 1 134 ? -0.465 -8.759 5.238 1.00 93.69 134 PHE A O 1
ATOM 1134 N N . GLY A 1 135 ? 1.050 -9.784 3.932 1.00 93.88 135 GLY A N 1
ATOM 1135 C CA . GLY A 1 135 ? 2.156 -9.677 4.884 1.00 93.88 135 GLY A CA 1
ATOM 1136 C C . GLY A 1 135 ? 2.471 -8.228 5.266 1.00 93.88 135 GLY A C 1
ATOM 1137 O O . GLY A 1 135 ? 2.558 -7.909 6.453 1.00 93.88 135 GLY A O 1
ATOM 1138 N N . LEU A 1 136 ? 2.569 -7.333 4.280 1.00 93.06 136 LEU A N 1
ATOM 1139 C CA . LEU A 1 136 ? 2.819 -5.907 4.502 1.00 93.06 136 LEU A CA 1
ATOM 1140 C C . LEU A 1 136 ? 1.675 -5.245 5.276 1.00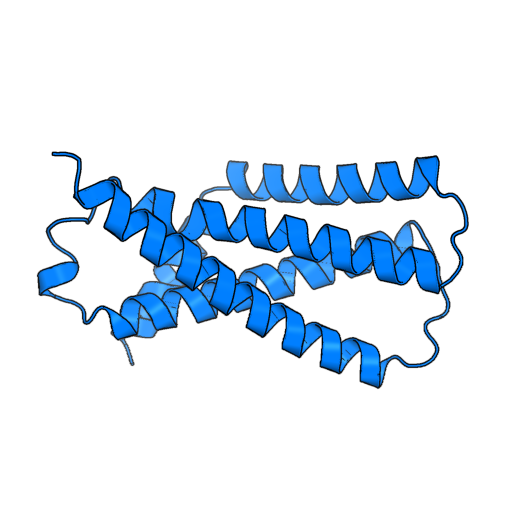 93.06 136 LEU A C 1
ATOM 1142 O O . LEU A 1 136 ? 1.941 -4.513 6.227 1.00 93.06 136 LEU A O 1
ATOM 1146 N N . ALA A 1 137 ? 0.416 -5.540 4.943 1.00 91.94 137 ALA A N 1
ATOM 1147 C CA . ALA A 1 137 ? -0.734 -5.002 5.669 1.00 91.94 137 ALA A CA 1
ATOM 1148 C C . ALA A 1 137 ? -0.717 -5.395 7.156 1.00 91.94 137 ALA A C 1
ATOM 1150 O O . ALA A 1 137 ? -0.946 -4.550 8.027 1.00 91.94 137 ALA A O 1
ATOM 1151 N N . VAL A 1 138 ? -0.394 -6.656 7.463 1.00 91.38 138 VAL A N 1
ATOM 1152 C CA . VAL A 1 138 ? -0.284 -7.145 8.846 1.00 91.38 138 VAL A CA 1
ATOM 1153 C C . VAL A 1 138 ? 0.870 -6.463 9.585 1.00 91.38 138 VAL A C 1
ATOM 1155 O O . VAL A 1 138 ? 0.655 -5.934 10.677 1.00 91.38 138 VAL A O 1
ATOM 1158 N N . ILE A 1 139 ? 2.072 -6.438 8.999 1.00 92.25 139 ILE A N 1
ATOM 1159 C CA . ILE A 1 139 ? 3.273 -5.872 9.638 1.00 92.25 139 ILE A CA 1
ATOM 1160 C C . ILE A 1 139 ? 3.099 -4.373 9.896 1.00 92.25 139 ILE A C 1
ATOM 1162 O O . ILE A 1 139 ? 3.365 -3.908 11.005 1.00 92.25 139 ILE A O 1
ATOM 1166 N N . MET A 1 140 ? 2.606 -3.622 8.910 1.00 88.62 140 MET A N 1
ATOM 1167 C CA . MET A 1 140 ? 2.400 -2.178 9.040 1.00 88.62 140 MET A CA 1
ATOM 1168 C C . MET A 1 140 ? 1.328 -1.849 10.079 1.00 88.62 140 MET A C 1
ATOM 1170 O O . MET A 1 140 ? 1.535 -0.980 10.926 1.00 88.62 140 MET A O 1
ATOM 1174 N N . THR A 1 141 ? 0.213 -2.586 10.080 1.00 87.25 141 THR A N 1
ATOM 1175 C CA . THR A 1 141 ? -0.843 -2.407 11.088 1.00 87.25 141 THR A CA 1
ATOM 1176 C C . THR A 1 141 ? -0.334 -2.740 12.490 1.00 87.25 141 THR A C 1
ATOM 1178 O O . THR A 1 141 ? -0.660 -2.039 13.447 1.00 87.25 141 THR A O 1
ATOM 1181 N N . PHE A 1 142 ? 0.492 -3.780 12.631 1.00 85.94 142 PHE A N 1
ATOM 1182 C CA . PHE A 1 142 ? 1.095 -4.142 13.911 1.00 85.94 142 PHE A CA 1
ATOM 1183 C C . PHE A 1 142 ? 2.094 -3.087 14.403 1.00 85.94 142 PHE A C 1
ATOM 1185 O O . PHE A 1 142 ? 2.034 -2.682 15.564 1.00 85.94 142 PHE A O 1
ATOM 1192 N N . GLY A 1 143 ? 2.962 -2.583 13.523 1.00 83.44 143 GLY A N 1
ATOM 1193 C CA . GLY A 1 143 ? 3.892 -1.502 13.851 1.00 83.44 143 GLY A CA 1
ATOM 1194 C C . GLY A 1 143 ? 3.165 -0.236 14.303 1.00 83.44 143 GLY A C 1
ATOM 1195 O O . GLY A 1 143 ? 3.505 0.348 15.332 1.00 83.44 143 GLY A O 1
ATOM 1196 N N . ALA A 1 144 ? 2.102 0.139 13.595 1.00 80.69 144 ALA A N 1
ATOM 1197 C CA . ALA A 1 144 ? 1.301 1.304 13.942 1.00 80.69 144 ALA A CA 1
ATOM 1198 C C . ALA A 1 144 ? 0.507 1.108 15.254 1.00 80.69 144 ALA A C 1
ATOM 1200 O O . ALA A 1 144 ? 0.381 2.041 16.049 1.00 80.69 144 ALA A O 1
ATOM 1201 N N . PHE A 1 145 ? 0.065 -0.120 15.548 1.00 79.12 145 PHE A N 1
ATOM 1202 C CA . PHE A 1 145 ? -0.529 -0.473 16.840 1.00 79.12 145 PHE A CA 1
ATOM 1203 C C . PHE A 1 145 ? 0.470 -0.321 18.003 1.00 79.12 145 PHE A C 1
ATOM 1205 O O . PHE A 1 145 ? 0.137 0.267 19.034 1.00 79.12 145 PHE A O 1
ATOM 1212 N N . LEU A 1 146 ? 1.709 -0.800 17.837 1.00 79.69 146 LEU A N 1
ATOM 1213 C CA . LEU A 1 146 ? 2.772 -0.630 18.836 1.00 79.69 146 LEU A CA 1
ATOM 1214 C C . LEU A 1 146 ? 3.130 0.847 19.052 1.00 79.69 146 LEU A C 1
ATOM 1216 O O . LEU A 1 146 ? 3.283 1.281 20.196 1.00 79.69 146 LEU A O 1
ATOM 1220 N N . ALA A 1 147 ? 3.220 1.629 17.974 1.00 77.38 147 ALA A N 1
ATOM 1221 C CA . ALA A 1 147 ? 3.478 3.066 18.052 1.00 77.38 147 ALA A CA 1
ATOM 1222 C C . ALA A 1 147 ? 2.379 3.798 18.846 1.00 77.38 147 ALA A C 1
ATOM 1224 O O . ALA A 1 147 ? 2.682 4.611 19.723 1.00 77.38 147 ALA A O 1
ATOM 1225 N N . ALA A 1 148 ? 1.110 3.443 18.618 1.00 69.88 148 ALA A N 1
ATOM 1226 C CA . ALA A 1 148 ? -0.023 4.010 19.348 1.00 69.88 148 ALA A CA 1
ATOM 1227 C C . ALA A 1 148 ? 0.016 3.699 20.861 1.00 69.88 148 ALA A C 1
ATOM 1229 O O . ALA A 1 148 ? -0.358 4.549 21.677 1.00 69.88 148 ALA A O 1
ATOM 1230 N N . LEU A 1 149 ? 0.500 2.510 21.249 1.00 68.88 149 LEU A N 1
ATOM 1231 C CA . LEU A 1 149 ? 0.724 2.138 22.654 1.00 68.88 149 LEU A CA 1
ATOM 1232 C C . LEU A 1 149 ? 1.878 2.931 23.285 1.00 68.88 149 LEU A C 1
ATOM 1234 O O . LEU A 1 149 ? 1.754 3.391 24.422 1.00 68.88 149 LEU A O 1
ATOM 1238 N N . GLY A 1 150 ? 2.986 3.113 22.559 1.00 65.50 150 GLY A N 1
ATOM 1239 C CA . GLY A 1 150 ? 4.157 3.861 23.033 1.00 65.50 150 GLY A CA 1
ATOM 1240 C C . GLY A 1 150 ? 3.854 5.335 23.309 1.00 65.50 150 GLY A C 1
ATOM 1241 O O . GLY A 1 150 ? 4.256 5.868 24.342 1.00 65.50 150 GLY A O 1
ATOM 1242 N N . GLN A 1 151 ? 3.048 5.965 22.453 1.00 60.50 151 GLN A N 1
ATOM 1243 C CA . GLN A 1 151 ? 2.630 7.364 22.597 1.00 60.50 151 GLN A CA 1
ATOM 1244 C C . GLN A 1 151 ? 1.711 7.611 23.811 1.00 60.50 151 GLN A C 1
ATOM 1246 O O . GLN A 1 151 ? 1.387 8.751 24.126 1.00 60.50 151 GLN A O 1
ATOM 1251 N N . ASN A 1 152 ? 1.228 6.557 24.479 1.00 52.97 152 ASN A N 1
ATOM 1252 C CA . ASN A 1 152 ? 0.361 6.662 25.656 1.00 52.97 152 ASN A CA 1
ATOM 1253 C C . ASN A 1 152 ? 1.122 6.675 26.994 1.00 52.97 152 ASN A C 1
ATOM 1255 O O . ASN A 1 152 ? 0.484 6.774 28.035 1.00 52.97 152 ASN A O 1
ATOM 1259 N N . ARG A 1 153 ? 2.457 6.541 26.981 1.00 47.09 153 ARG A N 1
ATOM 1260 C CA . ARG A 1 153 ? 3.301 6.467 28.191 1.00 47.09 153 ARG A CA 1
ATOM 1261 C C . ARG A 1 153 ? 4.025 7.770 28.554 1.00 47.09 153 ARG A C 1
ATOM 1263 O O . ARG A 1 153 ? 4.742 7.789 29.544 1.00 47.09 153 ARG A O 1
ATOM 1270 N N . THR A 1 154 ? 3.869 8.835 27.770 1.00 45.94 154 THR A N 1
ATOM 1271 C CA . THR A 1 154 ? 4.561 10.123 27.976 1.00 45.94 154 THR A CA 1
ATOM 1272 C C . THR A 1 154 ? 3.662 11.214 28.571 1.00 45.94 154 THR A C 1
ATOM 1274 O O . THR A 1 154 ? 3.854 12.387 28.259 1.00 45.94 154 THR A O 1
ATOM 1277 N N . ILE A 1 155 ? 2.677 10.847 29.397 1.00 37.72 155 ILE A N 1
ATOM 1278 C CA . ILE A 1 155 ? 1.890 11.786 30.216 1.00 37.72 155 ILE A CA 1
ATOM 1279 C C . ILE A 1 155 ? 1.945 11.315 31.663 1.00 37.72 155 ILE A C 1
ATOM 1281 O O . ILE A 1 155 ? 1.730 10.098 31.868 1.00 37.72 155 ILE A O 1
#

Radius of gyration: 17.68 Å; chains: 1; bounding box: 38×32×51 Å

Foldseek 3Di:
DVVLVVLLVVVVVVVVVPVVLVVVLVCLLLVLLVVCLVPVPADDPVVLVVSLVVSLLVSLLSLLQVLCPVVLPPPPPPCVVPDDPVSNLVSQLVNQLVVSVVSSVVSVVSNCVSHPDDDPCVPVVVVCVSVVSSVSSNVSSVVSVVVSVVVVPPD

Secondary structure (DSSP, 8-state):
-HHHHHHHHHHHHHHHH-HHHHHHHHHHHHHHHHHHHHHHSS--HHHHHHHHHHHHHHHHHHHHHHTTTTTTTT-TTTHHHHS-HHHHHHHHHHHHHHHHHHHHHHHHHHHHHHS----S-HHHHHHHHHHHHHHHHHHHHHHHHHHHHHTTS--

pLDDT: mean 80.55, std 14.14, range [37.72, 94.81]

Sequence (155 aa):
MKILIALIRKDVLFEWRSLYQISGLMAFLLGVAYLIYFFVGSPILETWNLLFWLVLLFLSFFIGSRLFEEDAIRYKSYLHQMVSPVQLFLAKVIFSFFLLTVLSVLLFSIFLILIPVTIHSWFNWMVLFIILNFGLAVIMTFGAFLAALGQNRTI